Protein AF-A0A4P8R7U8-F1 (afdb_monomer_lite)

Foldseek 3Di:
DDDDDDDDDDDDDDDDDDDDDPPPDPPPPPDPLVQVPDPVSVVVLVVCQDPQFAFFKKKKWKAQAQDDPPPVVLVVLVVSLLVVLQVQCSVLSFWGWPAWDDPRRMIITMIGGQAQVSSCVSSCVSQVPRPGHTAKMFIDNGPPDPGTPDIDGD

Structure (mmCIF, N/CA/C/O backbone):
data_AF-A0A4P8R7U8-F1
#
_entry.id   AF-A0A4P8R7U8-F1
#
loop_
_atom_site.group_PDB
_atom_site.id
_atom_site.type_symbol
_atom_site.label_atom_id
_atom_site.label_alt_id
_atom_site.label_comp_id
_atom_site.label_asym_id
_atom_site.label_entity_id
_atom_site.label_seq_id
_atom_site.pdbx_PDB_ins_code
_atom_site.Cartn_x
_atom_site.Cartn_y
_atom_site.Cartn_z
_atom_site.occupancy
_atom_site.B_iso_or_equiv
_atom_site.auth_seq_id
_atom_site.auth_comp_id
_atom_site.auth_asym_id
_atom_site.auth_atom_id
_atom_site.pdbx_PDB_model_num
ATOM 1 N N . MET A 1 1 ? -53.542 -57.539 33.816 1.00 36.78 1 MET A N 1
ATOM 2 C CA . MET A 1 1 ? -52.881 -58.857 33.940 1.00 36.78 1 MET A CA 1
ATOM 3 C C . MET A 1 1 ? -51.690 -58.886 32.994 1.00 36.78 1 MET A C 1
ATOM 5 O O . MET A 1 1 ? -51.900 -58.594 31.829 1.00 36.78 1 MET A O 1
ATOM 9 N N . SER A 1 2 ? -50.505 -59.210 33.538 1.00 39.50 2 SER A N 1
ATOM 10 C CA . SER A 1 2 ? -49.248 -59.645 32.876 1.00 39.50 2 SER A CA 1
ATOM 11 C C . SER A 1 2 ? -48.602 -58.652 31.887 1.00 39.50 2 SER A C 1
ATOM 13 O O . SER A 1 2 ? -49.146 -58.433 30.819 1.00 39.50 2 SER A O 1
ATOM 15 N N . ALA A 1 3 ? -47.492 -57.941 32.130 1.00 35.62 3 ALA A N 1
ATOM 16 C CA . ALA A 1 3 ? -46.194 -58.218 32.774 1.00 35.62 3 ALA A CA 1
ATOM 17 C C . ALA A 1 3 ? -45.363 -59.345 32.124 1.00 35.62 3 ALA A C 1
ATOM 19 O O . ALA A 1 3 ? -45.692 -60.515 32.313 1.00 35.62 3 ALA A O 1
ATOM 20 N N . ARG A 1 4 ? -44.265 -58.966 31.436 1.00 41.91 4 ARG A N 1
ATOM 21 C CA . ARG A 1 4 ? -42.860 -59.468 31.529 1.00 41.91 4 ARG A CA 1
ATOM 22 C C . ARG A 1 4 ? -42.054 -58.954 30.310 1.00 41.91 4 ARG A C 1
ATOM 24 O O . ARG A 1 4 ? -42.483 -59.199 29.194 1.00 41.91 4 ARG A O 1
ATOM 31 N N . LEU A 1 5 ? -41.096 -58.026 30.419 1.00 40.16 5 LEU A N 1
ATOM 32 C CA . LEU A 1 5 ? -39.726 -58.021 30.990 1.00 40.16 5 LEU A CA 1
ATOM 33 C C . LEU A 1 5 ? -38.639 -58.743 30.159 1.00 40.16 5 LEU A C 1
ATOM 35 O O . LEU A 1 5 ? -38.817 -59.905 29.814 1.00 40.16 5 LEU A O 1
ATOM 39 N N . ALA A 1 6 ? -37.484 -58.053 30.074 1.00 40.00 6 ALA A N 1
ATOM 40 C CA . ALA A 1 6 ? -36.095 -58.512 29.852 1.00 40.00 6 ALA A CA 1
ATOM 41 C C . ALA A 1 6 ? -35.614 -58.706 28.390 1.00 40.00 6 ALA A C 1
ATOM 43 O O . ALA A 1 6 ? -36.340 -59.253 27.577 1.00 40.00 6 ALA A O 1
ATOM 44 N N . ALA A 1 7 ? -34.385 -58.350 27.986 1.00 39.41 7 ALA A N 1
ATOM 45 C CA . ALA A 1 7 ? -33.281 -57.620 28.623 1.00 39.41 7 ALA A CA 1
ATOM 46 C C . ALA A 1 7 ? -32.184 -57.269 27.580 1.00 39.41 7 ALA A C 1
ATOM 48 O O . ALA A 1 7 ? -31.934 -58.048 26.670 1.00 39.41 7 ALA A O 1
ATOM 49 N N . ALA A 1 8 ? -31.552 -56.106 27.793 1.00 37.94 8 ALA A N 1
ATOM 50 C CA . ALA A 1 8 ? -30.114 -55.782 27.758 1.00 37.94 8 ALA A CA 1
ATOM 51 C C . ALA A 1 8 ? -29.180 -56.277 26.623 1.00 37.94 8 ALA A C 1
ATOM 53 O O . ALA A 1 8 ? -28.989 -57.471 26.444 1.00 37.94 8 ALA A O 1
ATOM 54 N N . LEU A 1 9 ? -28.383 -55.355 26.060 1.00 38.09 9 LEU A N 1
ATOM 55 C CA . LEU A 1 9 ? -26.967 -55.227 26.445 1.00 38.09 9 LEU A CA 1
ATOM 56 C C . LEU A 1 9 ? -26.428 -53.835 26.074 1.00 38.09 9 LEU A C 1
ATOM 58 O O . LEU A 1 9 ? -26.583 -53.368 24.950 1.00 38.09 9 LEU A O 1
ATOM 62 N N . ALA A 1 10 ? -25.794 -53.184 27.045 1.00 41.94 10 ALA A N 1
ATOM 63 C CA . ALA A 1 10 ? -25.022 -51.968 26.859 1.00 41.94 10 ALA A CA 1
ATOM 64 C C . ALA A 1 10 ? -23.638 -52.307 26.292 1.00 41.94 10 ALA A C 1
ATOM 66 O O . ALA A 1 10 ? -23.006 -53.268 26.730 1.00 41.94 10 ALA A O 1
ATOM 67 N N . THR A 1 11 ? -23.112 -51.475 25.398 1.00 41.69 11 THR A N 1
ATOM 68 C CA . THR A 1 11 ? -21.662 -51.279 25.296 1.00 41.69 11 THR A CA 1
ATOM 69 C C . THR A 1 11 ? -21.398 -49.829 24.933 1.00 41.69 11 THR A C 1
ATOM 71 O O . THR A 1 11 ? -21.591 -49.390 23.805 1.00 41.69 11 THR A O 1
ATOM 74 N N . THR A 1 12 ? -20.990 -49.076 25.945 1.00 43.09 12 THR A N 1
ATOM 75 C CA . THR A 1 12 ? -20.348 -47.777 25.818 1.00 43.09 12 THR A CA 1
ATOM 76 C C . THR A 1 12 ? -19.023 -47.977 25.082 1.00 43.09 12 THR A C 1
ATOM 78 O O . THR A 1 12 ? -18.174 -48.728 25.557 1.00 43.09 12 THR A O 1
ATOM 81 N N . MET A 1 13 ? -18.810 -47.285 23.964 1.00 40.72 13 MET A N 1
ATOM 82 C CA . MET A 1 13 ? -17.459 -46.920 23.546 1.00 40.72 13 MET A CA 1
ATOM 83 C C . MET A 1 13 ? -17.369 -45.404 23.491 1.00 40.72 13 MET A C 1
ATOM 85 O O . MET A 1 13 ? -17.941 -44.739 22.633 1.00 40.72 13 MET A O 1
ATOM 89 N N . LEU A 1 14 ? -16.660 -44.890 24.489 1.00 43.62 14 LEU A N 1
ATOM 90 C CA . LEU A 1 14 ? -16.081 -43.565 24.517 1.00 43.62 14 LEU A CA 1
ATOM 91 C C . LEU A 1 14 ? -14.964 -43.550 23.462 1.00 43.62 14 LEU A C 1
ATOM 93 O O . LEU A 1 14 ? -14.007 -44.312 23.584 1.00 43.62 14 LEU A O 1
ATOM 97 N N . ALA A 1 15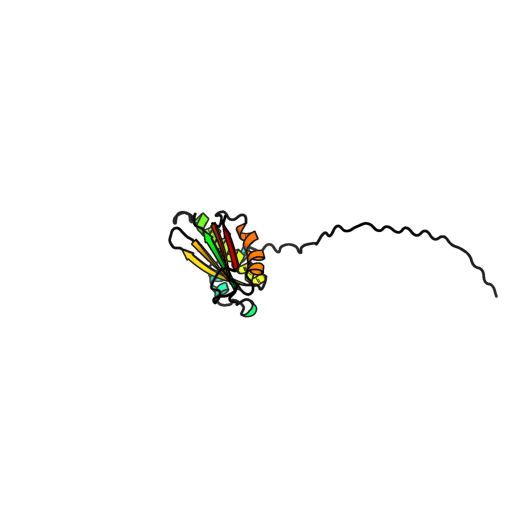 ? -15.071 -42.697 22.450 1.00 45.03 15 ALA A N 1
ATOM 98 C CA . ALA A 1 15 ? -13.933 -42.315 21.624 1.00 45.03 15 ALA A CA 1
ATOM 99 C C . ALA A 1 15 ? -13.817 -40.792 21.676 1.00 45.03 15 ALA A C 1
ATOM 101 O O . ALA A 1 15 ? -14.430 -40.069 20.898 1.00 45.03 15 ALA A O 1
ATOM 102 N N . ALA A 1 16 ? -13.057 -40.319 22.661 1.00 47.06 16 ALA A N 1
ATOM 103 C CA . ALA A 1 16 ? -12.419 -39.020 22.581 1.00 47.06 16 ALA A CA 1
ATOM 104 C C . ALA A 1 16 ? -11.251 -39.152 21.594 1.00 47.06 16 ALA A C 1
ATOM 106 O O . ALA A 1 16 ? -10.362 -39.978 21.801 1.00 47.06 16 ALA A O 1
ATOM 107 N N . ALA A 1 17 ? -11.266 -38.357 20.528 1.00 53.38 17 ALA A N 1
ATOM 108 C CA . ALA A 1 17 ? -10.116 -38.145 19.662 1.00 53.38 17 ALA A CA 1
ATOM 109 C C . ALA A 1 17 ? -10.029 -36.655 19.329 1.00 53.38 17 ALA A C 1
ATOM 111 O O . ALA A 1 17 ? -11.033 -35.973 19.143 1.00 53.38 17 ALA A O 1
ATOM 112 N N . ALA A 1 18 ? -8.798 -36.176 19.387 1.00 46.09 18 ALA A N 1
ATOM 113 C CA . ALA A 1 18 ? -8.396 -34.802 19.571 1.00 46.09 18 ALA A CA 1
ATOM 114 C C . ALA A 1 18 ? -8.569 -33.903 18.337 1.00 46.09 18 ALA A C 1
ATOM 116 O O . ALA A 1 18 ? -8.505 -34.347 17.195 1.00 46.09 18 ALA A O 1
ATOM 117 N N . LEU A 1 19 ? -8.722 -32.615 18.648 1.00 51.62 19 LEU A N 1
ATOM 118 C CA . LEU A 1 19 ? -8.351 -31.422 17.889 1.00 51.62 19 LEU A CA 1
ATOM 119 C C . LEU A 1 19 ? -7.453 -31.669 16.658 1.00 51.62 19 LEU A C 1
ATOM 121 O O . LEU A 1 19 ? -6.260 -31.944 16.766 1.00 51.62 19 LEU A O 1
ATOM 125 N N . SER A 1 20 ? -8.016 -31.430 15.481 1.00 45.53 20 SER A N 1
ATOM 126 C CA . SER A 1 20 ? -7.313 -30.788 14.372 1.00 45.53 20 SER A CA 1
ATOM 127 C C . SER A 1 20 ? -8.325 -29.868 13.716 1.00 45.53 20 SER A C 1
ATOM 129 O O . SER A 1 20 ? -9.213 -30.307 12.991 1.00 45.53 20 SER A O 1
ATOM 131 N N . GLY A 1 21 ? -8.260 -28.595 14.104 1.00 41.97 21 GLY A N 1
ATOM 132 C CA . GLY A 1 21 ? -9.072 -27.543 13.522 1.00 41.97 21 GLY A CA 1
ATOM 133 C C . GLY A 1 21 ? -8.656 -27.337 12.076 1.00 41.97 21 GLY A C 1
ATOM 134 O O . GLY A 1 21 ? -7.699 -26.626 11.802 1.00 41.97 21 GLY A O 1
ATOM 135 N N . CYS A 1 22 ? -9.391 -27.940 11.149 1.00 43.44 22 CYS A N 1
ATOM 136 C CA . CYS A 1 22 ? -9.539 -27.350 9.832 1.00 43.44 22 CYS A CA 1
ATOM 137 C C . CYS A 1 22 ? -10.512 -26.184 10.011 1.00 43.44 22 CYS A C 1
ATOM 139 O O . CYS A 1 22 ? -11.728 -26.375 9.971 1.00 43.44 22 CYS A O 1
ATOM 141 N N . VAL A 1 23 ? -9.985 -24.987 10.277 1.00 54.16 23 VAL A N 1
ATOM 142 C CA . VAL A 1 23 ? -10.730 -23.775 9.943 1.00 54.16 23 VAL A CA 1
ATOM 143 C C . VAL A 1 23 ? -10.894 -23.836 8.430 1.00 54.16 23 VAL A C 1
ATOM 145 O O . VAL A 1 23 ? -9.929 -23.696 7.683 1.00 54.16 23 VAL A O 1
ATOM 148 N N . LEU A 1 24 ? -12.102 -24.170 7.983 1.00 42.34 24 LEU A N 1
ATOM 149 C CA . LEU A 1 24 ? -12.519 -23.918 6.614 1.00 42.34 24 LEU A CA 1
ATOM 150 C C . LEU A 1 24 ? -12.539 -22.398 6.475 1.00 42.34 24 LEU A C 1
ATOM 152 O O . LEU A 1 24 ? -13.514 -21.758 6.863 1.00 42.34 24 LEU A O 1
ATOM 156 N N . LEU A 1 25 ? -11.432 -21.829 5.995 1.00 45.19 25 LEU A N 1
ATOM 157 C CA . LEU A 1 25 ? -11.451 -20.487 5.434 1.00 45.19 25 LEU A CA 1
ATOM 158 C C . LEU A 1 25 ? -12.566 -20.471 4.375 1.00 45.19 25 LEU A C 1
ATOM 160 O O . LEU A 1 25 ? -12.663 -21.432 3.596 1.00 45.19 25 LEU A O 1
ATOM 164 N N . PRO A 1 26 ? -13.445 -19.453 4.359 1.00 40.16 26 PRO A N 1
ATOM 165 C CA . PRO A 1 26 ? -14.347 -19.279 3.233 1.00 40.16 26 PRO A CA 1
ATOM 166 C C . PRO A 1 26 ? -13.508 -19.253 1.946 1.00 40.16 26 PRO A C 1
ATOM 168 O O . PRO A 1 26 ? -12.349 -18.830 1.988 1.00 40.16 26 PRO A O 1
ATOM 171 N N . PRO A 1 27 ? -14.040 -19.748 0.815 1.00 36.69 27 PRO A N 1
ATOM 172 C CA . PRO A 1 27 ? -13.334 -19.622 -0.449 1.00 36.69 27 PRO A CA 1
ATOM 173 C C . PRO A 1 27 ? -12.973 -18.148 -0.631 1.00 36.69 27 PRO A C 1
ATOM 175 O O . PRO A 1 27 ? -13.870 -17.305 -0.580 1.00 36.69 27 PRO A O 1
ATOM 178 N N . GLN A 1 28 ? -11.677 -17.854 -0.793 1.00 39.94 28 GLN A N 1
ATOM 179 C CA . GLN A 1 28 ? -11.232 -16.556 -1.286 1.00 39.94 28 GLN A CA 1
ATOM 180 C C . GLN A 1 28 ? -12.075 -16.276 -2.523 1.00 39.94 28 GLN A C 1
ATOM 182 O O . GLN A 1 28 ? -12.034 -17.042 -3.492 1.00 39.94 28 GLN A O 1
ATOM 187 N N . GLN A 1 29 ? -12.932 -15.261 -2.443 1.00 36.22 29 GLN A N 1
ATOM 188 C CA . GLN A 1 29 ? -13.618 -14.788 -3.625 1.00 36.22 29 GLN A CA 1
ATOM 189 C C . GLN A 1 29 ? -12.506 -14.245 -4.508 1.00 36.22 29 GLN A C 1
ATOM 191 O O . GLN A 1 29 ? -11.892 -13.236 -4.190 1.00 36.22 29 GLN A O 1
ATOM 196 N N . THR A 1 30 ? -12.161 -14.983 -5.558 1.00 38.44 30 THR A N 1
ATOM 197 C CA . THR A 1 30 ? -11.314 -14.448 -6.614 1.00 38.44 30 THR A CA 1
ATOM 198 C C . THR A 1 30 ? -12.059 -13.238 -7.149 1.00 38.44 30 THR A C 1
ATOM 200 O O . THR A 1 30 ? -13.136 -13.414 -7.732 1.00 38.44 30 THR A O 1
ATOM 203 N N . ILE A 1 31 ? -11.537 -12.042 -6.876 1.00 44.97 31 ILE A N 1
ATOM 204 C CA . ILE A 1 31 ? -12.074 -10.792 -7.402 1.00 44.97 31 ILE A CA 1
ATOM 205 C C . ILE A 1 31 ? -12.144 -10.976 -8.920 1.00 44.97 31 ILE A C 1
ATOM 207 O O . ILE A 1 31 ? -11.130 -11.319 -9.539 1.00 44.97 31 ILE A O 1
ATOM 211 N N . PRO A 1 32 ? -13.330 -10.879 -9.541 1.00 37.34 32 PRO A N 1
ATOM 212 C CA . PRO A 1 32 ? -13.426 -10.968 -10.982 1.00 37.34 32 PRO A CA 1
ATOM 213 C C . PRO A 1 32 ? -12.694 -9.764 -11.579 1.00 37.34 32 PRO A C 1
ATOM 215 O O . PRO A 1 32 ? -13.242 -8.671 -11.655 1.00 37.34 32 PRO A O 1
ATOM 218 N N . THR A 1 33 ? -11.479 -9.985 -12.078 1.00 45.88 33 THR A N 1
ATOM 219 C CA . THR A 1 33 ? -10.663 -9.014 -12.834 1.00 45.88 33 THR A CA 1
ATOM 220 C C . THR A 1 33 ? -11.402 -8.430 -14.047 1.00 45.88 33 THR A C 1
ATOM 222 O O . THR A 1 33 ? -10.981 -7.445 -14.638 1.00 45.88 33 THR A O 1
ATOM 225 N N . ALA A 1 34 ? -12.533 -9.032 -14.425 1.00 42.62 34 ALA A N 1
ATOM 226 C CA . ALA A 1 34 ? -13.394 -8.589 -15.510 1.00 42.62 34 ALA A CA 1
ATOM 227 C C . ALA A 1 34 ? -14.093 -7.236 -15.264 1.00 42.62 34 ALA A C 1
ATOM 229 O O . ALA A 1 34 ? -14.566 -6.664 -16.238 1.00 42.62 34 ALA A O 1
ATOM 230 N N . HIS A 1 35 ? -14.168 -6.734 -14.023 1.00 41.91 35 HIS A N 1
ATOM 231 C CA . HIS A 1 35 ? -14.795 -5.434 -13.710 1.00 41.91 35 HIS A CA 1
ATOM 232 C C . HIS A 1 35 ? -13.810 -4.249 -13.716 1.00 41.91 35 HIS A C 1
ATOM 234 O O . HIS A 1 35 ? -14.184 -3.136 -13.390 1.00 41.91 35 HIS A O 1
ATOM 240 N N . LEU A 1 36 ? -12.538 -4.487 -14.058 1.00 49.38 36 LEU A N 1
ATOM 241 C CA . LEU A 1 36 ? -11.484 -3.460 -14.081 1.00 49.38 36 LEU A CA 1
ATOM 242 C C . LEU A 1 36 ? -11.007 -3.129 -15.506 1.00 49.38 36 LEU A C 1
ATOM 244 O O . LEU A 1 36 ? -10.014 -2.432 -15.688 1.00 49.38 36 LEU A O 1
ATOM 248 N N . ALA A 1 37 ? -11.678 -3.669 -16.529 1.00 42.19 37 ALA A N 1
ATOM 249 C CA . ALA A 1 37 ? -11.188 -3.654 -17.907 1.00 42.19 37 ALA A CA 1
ATOM 250 C C . ALA A 1 37 ? -11.523 -2.372 -18.696 1.00 42.19 37 ALA A C 1
ATOM 252 O O . ALA A 1 37 ? -10.905 -2.143 -19.735 1.00 42.19 37 ALA A O 1
ATOM 253 N N . ASP A 1 38 ? -12.468 -1.546 -18.232 1.00 45.91 38 ASP A N 1
ATOM 254 C CA . ASP A 1 38 ? -12.828 -0.279 -18.877 1.00 45.91 38 ASP A CA 1
ATOM 255 C C . ASP A 1 38 ? -12.410 0.908 -17.995 1.00 45.91 38 ASP A C 1
ATOM 257 O O . ASP A 1 38 ? -12.883 1.079 -16.875 1.00 45.91 38 ASP A O 1
ATOM 261 N N . GLY A 1 39 ? -11.530 1.767 -18.519 1.00 45.94 39 GLY A N 1
ATOM 262 C CA . GLY A 1 39 ? -10.990 2.930 -17.798 1.00 45.94 39 GLY A CA 1
ATOM 263 C C . GLY A 1 39 ? -12.026 3.982 -17.373 1.00 45.94 39 GLY A C 1
ATOM 264 O O . GLY A 1 39 ? -11.728 4.792 -16.500 1.00 45.94 39 GLY A O 1
ATOM 265 N N . ASP A 1 40 ? -13.235 3.957 -17.943 1.00 47.25 40 ASP A N 1
ATOM 266 C CA . ASP A 1 40 ? -14.357 4.804 -17.511 1.00 47.25 40 ASP A CA 1
ATOM 267 C C . ASP A 1 40 ? -14.991 4.293 -16.197 1.00 47.25 40 ASP A C 1
ATOM 269 O O . ASP A 1 40 ? -15.469 5.093 -15.398 1.00 47.25 40 ASP A O 1
ATOM 273 N N . GLU A 1 41 ? -14.938 2.983 -15.933 1.00 49.81 41 GLU A N 1
ATOM 274 C CA . GLU A 1 41 ? -15.449 2.352 -14.702 1.00 49.81 41 GLU A CA 1
ATOM 275 C C . GLU A 1 41 ? -14.512 2.636 -13.510 1.00 49.81 41 GLU A C 1
ATOM 277 O O . GLU A 1 41 ? -14.942 2.760 -12.365 1.00 49.81 41 GLU A O 1
ATOM 282 N N . LEU A 1 42 ? -13.222 2.850 -13.800 1.00 49.78 42 LEU A N 1
ATOM 283 C CA . LEU A 1 42 ? -12.218 3.223 -12.808 1.00 49.78 42 LEU A CA 1
ATOM 284 C C . LEU A 1 42 ? -12.458 4.618 -12.231 1.00 49.78 42 LEU A C 1
ATOM 286 O O . LEU A 1 42 ? -12.208 4.799 -11.051 1.00 49.78 42 LEU A O 1
ATOM 290 N N . ALA A 1 43 ? -12.934 5.592 -13.016 1.00 50.56 43 ALA A N 1
ATOM 291 C CA . ALA A 1 43 ? -13.176 6.957 -12.534 1.00 50.56 43 ALA A CA 1
ATOM 292 C C . ALA A 1 43 ? -14.388 7.050 -11.589 1.00 50.56 43 ALA A C 1
ATOM 294 O O . ALA A 1 43 ? -14.351 7.819 -10.632 1.00 50.56 43 ALA A O 1
ATOM 295 N N . GLU A 1 44 ? -15.431 6.244 -11.818 1.00 53.62 44 GLU A N 1
ATOM 296 C CA . GLU A 1 44 ? -16.616 6.191 -10.947 1.00 53.62 44 GLU A CA 1
ATOM 297 C C . GLU A 1 44 ? -16.299 5.595 -9.566 1.00 53.62 44 GLU A C 1
ATOM 299 O O . GLU A 1 44 ? -16.916 5.973 -8.574 1.00 53.62 44 GLU A O 1
ATOM 304 N N . TYR A 1 45 ? -15.291 4.722 -9.475 1.00 59.34 45 TYR A N 1
ATOM 305 C CA . TYR A 1 45 ? -14.893 4.081 -8.220 1.00 59.34 45 TYR A CA 1
ATOM 306 C C . TYR A 1 45 ? -14.389 5.073 -7.155 1.00 59.34 45 TYR A C 1
ATOM 308 O O . TYR A 1 45 ? -14.559 4.855 -5.956 1.00 59.34 45 TYR A O 1
ATOM 316 N N . TRP A 1 46 ? -13.787 6.180 -7.588 1.00 62.72 46 TRP A N 1
ATOM 317 C CA . TRP A 1 46 ? -13.201 7.185 -6.698 1.00 62.72 46 TRP A CA 1
ATOM 318 C C . TRP A 1 46 ? -14.201 8.228 -6.205 1.00 62.72 46 TRP A C 1
ATOM 320 O O . TRP A 1 46 ? -14.012 8.788 -5.126 1.00 62.72 46 TRP A O 1
ATOM 330 N N . ASP A 1 47 ? -15.262 8.487 -6.972 1.00 65.50 47 ASP A N 1
ATOM 331 C CA . ASP A 1 47 ? -16.260 9.507 -6.631 1.00 65.50 47 ASP A CA 1
ATOM 332 C C . ASP A 1 47 ? -17.249 9.026 -5.546 1.00 65.50 47 ASP A C 1
ATOM 334 O O . ASP A 1 47 ? -17.864 9.859 -4.879 1.00 65.50 47 ASP A O 1
ATOM 338 N N . ASP A 1 48 ? -17.346 7.710 -5.310 1.00 74.38 48 ASP A N 1
ATOM 339 C CA . ASP A 1 48 ? -18.319 7.081 -4.403 1.00 74.38 48 ASP A CA 1
ATOM 340 C C . ASP A 1 48 ? -17.669 6.185 -3.318 1.00 74.38 48 ASP A C 1
ATOM 342 O O . ASP A 1 48 ? -18.229 5.155 -2.929 1.00 74.38 48 ASP A O 1
ATOM 346 N N . VAL A 1 49 ? -16.497 6.560 -2.781 1.00 80.12 49 VAL A N 1
ATOM 347 C CA . VAL A 1 49 ? -15.908 5.843 -1.628 1.00 80.12 49 VAL A CA 1
ATOM 348 C C . VAL A 1 49 ? -16.873 5.904 -0.430 1.00 80.12 49 VAL A C 1
ATOM 350 O O . VAL A 1 49 ? -17.167 7.005 0.056 1.00 80.12 49 VAL A O 1
ATOM 353 N N . PRO A 1 50 ? -17.345 4.757 0.102 1.00 81.88 50 PRO A N 1
ATOM 354 C CA . PRO A 1 50 ? -18.323 4.750 1.183 1.00 81.88 50 PRO A CA 1
ATOM 355 C C . PRO A 1 50 ? -17.795 5.465 2.433 1.00 81.88 50 PRO A C 1
ATOM 357 O O . PRO A 1 50 ? -16.670 5.226 2.869 1.00 81.88 50 PRO A O 1
ATOM 360 N N . GLU A 1 51 ? -18.607 6.327 3.050 1.00 85.31 51 GLU A N 1
ATOM 361 C CA . GLU A 1 51 ? -18.206 7.041 4.274 1.00 85.31 51 GLU A CA 1
ATOM 362 C C . GLU A 1 51 ? -17.830 6.075 5.410 1.00 85.31 51 GLU A C 1
ATOM 364 O O . GLU A 1 51 ? -17.056 6.436 6.293 1.00 85.31 51 GLU A O 1
ATOM 369 N N . GLU A 1 52 ? -18.342 4.837 5.399 1.00 86.69 52 GLU A N 1
ATOM 370 C CA . GLU A 1 52 ? -18.068 3.857 6.452 1.00 86.69 52 GLU A CA 1
ATOM 371 C C . GLU A 1 52 ? -16.631 3.332 6.449 1.00 86.69 52 GLU A C 1
ATOM 373 O O . GLU A 1 52 ? -16.197 2.811 7.475 1.00 86.69 52 GLU A O 1
ATOM 378 N N . VAL A 1 53 ? -15.910 3.456 5.331 1.00 86.44 53 VAL A N 1
ATOM 379 C CA . VAL A 1 53 ? -14.511 3.013 5.214 1.00 86.44 53 VAL A CA 1
ATOM 380 C C . VAL A 1 53 ? -13.517 4.169 5.288 1.00 86.44 53 VAL A C 1
ATOM 382 O O . VAL A 1 53 ? -12.311 3.931 5.307 1.00 86.44 53 VAL A O 1
ATOM 385 N N . GLN A 1 54 ? -13.999 5.414 5.347 1.00 88.94 54 GLN A N 1
ATOM 386 C CA . GLN A 1 54 ? -13.142 6.588 5.461 1.00 88.94 54 GLN A CA 1
ATOM 387 C C . GLN A 1 54 ? -12.603 6.711 6.891 1.00 88.94 54 GLN A C 1
ATOM 389 O O . GLN A 1 54 ? -13.358 6.852 7.855 1.00 88.94 54 GLN A O 1
ATOM 394 N N . GLY A 1 55 ? -11.280 6.668 7.026 1.00 92.50 55 GLY A N 1
ATOM 395 C CA . GLY A 1 55 ? -10.582 6.839 8.293 1.00 92.50 55 GLY A CA 1
ATOM 396 C C . GLY A 1 55 ? -9.162 7.359 8.092 1.00 92.50 55 GLY A C 1
ATOM 397 O O . GLY A 1 55 ? -8.668 7.439 6.968 1.00 92.50 55 GLY A O 1
ATOM 398 N N . ASP A 1 56 ? -8.525 7.731 9.200 1.00 95.19 56 ASP A N 1
ATOM 399 C CA . ASP A 1 56 ? -7.231 8.419 9.178 1.00 95.19 56 ASP A CA 1
ATOM 400 C C . ASP A 1 56 ? -6.032 7.454 9.186 1.00 95.19 56 ASP A C 1
ATOM 402 O O . ASP A 1 56 ? -4.887 7.894 9.035 1.00 95.19 56 ASP A O 1
ATOM 406 N N . ALA A 1 57 ? -6.260 6.151 9.395 1.00 97.25 57 ALA A N 1
ATOM 407 C CA . ALA A 1 57 ? -5.190 5.165 9.321 1.00 97.25 57 ALA A CA 1
ATOM 408 C C . ALA A 1 57 ? -4.706 5.058 7.874 1.00 97.25 57 ALA A C 1
ATOM 410 O O . ALA A 1 57 ? -5.493 5.199 6.938 1.00 97.25 57 ALA A O 1
ATOM 411 N N . SER A 1 58 ? -3.413 4.808 7.671 1.00 97.69 58 SER A N 1
ATOM 412 C CA . SER A 1 58 ? -2.840 4.789 6.324 1.00 97.69 58 SER A CA 1
ATOM 413 C C . SER A 1 58 ? -1.763 3.741 6.129 1.00 97.69 58 SER A C 1
ATOM 415 O O . SER A 1 58 ? -1.046 3.383 7.066 1.00 97.69 58 SER A O 1
ATOM 417 N N . ILE A 1 59 ? -1.641 3.289 4.883 1.00 98.19 59 ILE A N 1
ATOM 418 C CA . ILE A 1 59 ? -0.527 2.485 4.390 1.00 98.19 59 ILE A CA 1
ATOM 419 C C . ILE A 1 59 ? 0.097 3.242 3.224 1.00 98.19 59 ILE A C 1
ATOM 421 O O . ILE A 1 59 ? -0.583 3.565 2.251 1.00 98.19 59 ILE A O 1
ATOM 425 N N . VAL A 1 60 ? 1.399 3.497 3.318 1.00 97.44 60 VAL A N 1
ATOM 426 C CA . VAL A 1 60 ? 2.210 4.012 2.214 1.00 97.44 60 VAL A CA 1
ATOM 427 C C . VAL A 1 60 ? 3.162 2.916 1.784 1.00 97.44 60 VAL A C 1
ATOM 429 O O . VAL A 1 60 ? 4.017 2.490 2.563 1.00 97.44 60 VAL A O 1
ATOM 432 N N . MET A 1 61 ? 3.001 2.448 0.555 1.00 97.31 61 MET A N 1
ATOM 433 C CA . MET A 1 61 ? 3.857 1.426 -0.029 1.00 97.31 61 MET A CA 1
ATOM 434 C C . MET A 1 61 ? 4.753 2.053 -1.091 1.00 97.31 61 MET A C 1
ATOM 436 O O . MET A 1 61 ? 4.268 2.642 -2.052 1.00 97.31 61 MET A O 1
ATOM 440 N N . THR A 1 62 ? 6.058 1.889 -0.912 1.00 96.38 62 THR A N 1
ATOM 441 C CA . THR A 1 62 ? 7.101 2.561 -1.686 1.00 96.38 62 THR A CA 1
ATOM 442 C C . THR A 1 62 ? 7.871 1.555 -2.528 1.00 96.38 62 THR A C 1
ATOM 444 O O . THR A 1 62 ? 8.310 0.515 -2.031 1.00 96.38 62 THR A O 1
ATOM 447 N N . PHE A 1 63 ? 8.111 1.906 -3.785 1.00 94.56 63 PHE A N 1
ATOM 448 C CA . PHE A 1 63 ? 8.923 1.174 -4.751 1.00 94.56 63 PHE A CA 1
ATOM 449 C C . PHE A 1 63 ? 10.085 2.069 -5.189 1.00 94.56 63 PHE A C 1
ATOM 451 O O . PHE A 1 63 ? 9.857 3.162 -5.702 1.00 94.56 63 PHE A O 1
ATOM 458 N N . THR A 1 64 ? 11.332 1.627 -5.008 1.00 91.62 64 THR A N 1
ATOM 459 C CA . THR A 1 64 ? 12.530 2.392 -5.418 1.00 91.62 64 THR A CA 1
ATOM 460 C C . THR A 1 64 ? 13.209 1.854 -6.677 1.00 91.62 64 THR A C 1
ATOM 462 O O . THR A 1 64 ? 14.055 2.527 -7.257 1.00 91.62 64 THR A O 1
ATOM 465 N N . ASP A 1 65 ? 12.857 0.639 -7.103 1.00 84.38 65 ASP A N 1
ATOM 466 C CA . ASP A 1 65 ? 13.368 -0.007 -8.320 1.00 84.38 65 ASP A CA 1
ATOM 467 C C . ASP A 1 65 ? 12.284 -0.021 -9.407 1.00 84.38 65 ASP A C 1
ATOM 469 O O . ASP A 1 65 ? 11.937 -1.059 -9.974 1.00 84.38 65 ASP A O 1
ATOM 473 N N . VAL A 1 66 ? 11.697 1.151 -9.651 1.00 82.50 66 VAL A N 1
ATOM 474 C CA . VAL A 1 66 ? 10.590 1.313 -10.600 1.00 82.50 66 VAL A CA 1
ATOM 475 C C . VAL A 1 66 ? 11.050 1.085 -12.046 1.00 82.50 66 VAL A C 1
ATOM 477 O O . VAL A 1 66 ? 12.222 1.319 -12.369 1.00 82.50 66 VAL A O 1
ATOM 480 N N . PRO A 1 67 ? 10.155 0.636 -12.946 1.00 81.56 67 PRO A N 1
ATOM 481 C CA . PRO A 1 67 ? 10.500 0.391 -14.337 1.00 81.56 67 PRO A CA 1
ATOM 482 C C . PRO A 1 67 ? 10.962 1.662 -15.031 1.00 81.56 67 PRO A C 1
ATOM 484 O O . PRO A 1 67 ? 10.624 2.784 -14.643 1.00 81.56 67 PRO A O 1
ATOM 487 N N . ALA A 1 68 ? 11.670 1.480 -16.143 1.00 82.38 68 ALA A N 1
ATOM 488 C CA . ALA A 1 68 ? 11.874 2.582 -17.065 1.00 82.38 68 ALA A CA 1
ATOM 489 C C . ALA A 1 68 ? 10.512 3.136 -17.526 1.00 82.38 68 ALA A C 1
ATOM 491 O O . ALA A 1 68 ? 9.533 2.403 -17.657 1.00 82.38 68 ALA A O 1
ATOM 492 N N . ALA A 1 69 ? 10.441 4.443 -17.775 1.00 80.00 69 ALA A N 1
ATOM 493 C CA . ALA A 1 69 ? 9.189 5.102 -18.156 1.00 80.00 69 ALA A CA 1
ATOM 494 C C . ALA A 1 69 ? 8.580 4.566 -19.471 1.00 80.00 69 ALA A C 1
ATOM 496 O O . ALA A 1 69 ? 7.408 4.800 -19.739 1.00 80.00 69 ALA A O 1
ATOM 497 N N . ASP A 1 70 ? 9.370 3.883 -20.302 1.00 82.31 70 ASP A N 1
ATOM 498 C CA . ASP A 1 70 ? 8.941 3.243 -21.547 1.00 82.31 70 ASP A CA 1
ATOM 499 C C . ASP A 1 70 ? 8.547 1.762 -21.389 1.00 82.31 70 ASP A C 1
ATOM 501 O O . ASP A 1 70 ? 8.120 1.143 -22.365 1.00 82.31 70 ASP A O 1
ATOM 505 N N . ASP A 1 71 ? 8.639 1.194 -20.183 1.00 88.06 71 ASP A N 1
ATOM 506 C CA . ASP A 1 71 ? 8.170 -0.160 -19.875 1.00 88.06 71 ASP A CA 1
ATOM 507 C C . ASP A 1 71 ? 6.672 -0.159 -19.526 1.00 88.06 71 ASP A C 1
ATOM 509 O O . ASP A 1 71 ? 6.259 -0.299 -18.375 1.00 88.06 71 ASP A O 1
ATOM 513 N N . GLU A 1 72 ? 5.846 0.053 -20.552 1.00 87.12 72 GLU A N 1
ATOM 514 C CA . GLU A 1 72 ? 4.383 0.166 -20.446 1.00 87.12 72 GLU A CA 1
ATOM 515 C C . GLU A 1 72 ? 3.741 -1.039 -19.742 1.00 87.12 72 GLU A C 1
ATOM 517 O O . GLU A 1 72 ? 2.850 -0.864 -18.917 1.00 87.12 72 GLU A O 1
ATOM 522 N N . ALA A 1 73 ? 4.238 -2.253 -19.999 1.00 88.25 73 ALA A N 1
ATOM 523 C CA . ALA A 1 73 ? 3.688 -3.475 -19.417 1.00 88.25 73 ALA A CA 1
ATOM 524 C C . ALA A 1 73 ? 3.919 -3.559 -17.900 1.00 88.25 73 ALA A C 1
ATOM 526 O O . ALA A 1 73 ? 3.065 -4.057 -17.167 1.00 88.25 73 ALA A O 1
ATOM 527 N N . ALA A 1 74 ? 5.072 -3.087 -17.419 1.00 86.94 74 ALA A N 1
ATOM 528 C CA . ALA A 1 74 ? 5.357 -3.067 -15.992 1.00 86.94 74 ALA A CA 1
ATOM 529 C C . ALA A 1 74 ? 4.497 -2.023 -15.259 1.00 86.94 74 ALA A C 1
ATOM 531 O O . ALA A 1 74 ? 3.978 -2.313 -14.182 1.00 86.94 74 ALA A O 1
ATOM 532 N N . TRP A 1 75 ? 4.286 -0.849 -15.865 1.00 87.19 75 TRP A N 1
ATOM 533 C CA . TRP A 1 75 ? 3.383 0.171 -15.324 1.00 87.19 75 TRP A CA 1
ATOM 534 C C . TRP A 1 75 ? 1.920 -0.284 -15.323 1.00 87.19 75 TRP A C 1
ATOM 536 O O . TRP A 1 75 ? 1.248 -0.141 -14.306 1.00 87.19 75 TRP A O 1
ATOM 546 N N . GLU A 1 76 ? 1.446 -0.910 -16.405 1.00 89.44 76 GLU A N 1
ATOM 547 C CA . GLU A 1 76 ? 0.097 -1.488 -16.482 1.00 89.44 76 GLU A CA 1
ATOM 548 C C . GLU A 1 76 ? -0.129 -2.547 -15.392 1.00 89.44 76 GLU A C 1
ATOM 550 O O . GLU A 1 76 ? -1.184 -2.581 -14.753 1.00 89.44 76 GLU A O 1
ATOM 555 N N . ALA A 1 77 ? 0.880 -3.382 -15.120 1.00 88.88 77 ALA A N 1
ATOM 556 C CA . ALA A 1 77 ? 0.805 -4.371 -14.053 1.00 88.88 77 ALA A CA 1
ATOM 557 C C . ALA A 1 77 ? 0.728 -3.733 -12.654 1.00 88.88 77 ALA A C 1
ATOM 559 O O . ALA A 1 77 ? -0.035 -4.218 -11.820 1.00 88.88 77 ALA A O 1
ATOM 560 N N . LEU A 1 78 ? 1.466 -2.645 -12.389 1.00 89.19 78 LEU A N 1
ATOM 561 C CA . LEU A 1 78 ? 1.365 -1.921 -11.112 1.00 89.19 78 LEU A CA 1
ATOM 562 C C . LEU A 1 78 ? -0.006 -1.293 -10.930 1.00 89.19 78 LEU A C 1
ATOM 564 O O . LEU A 1 78 ? -0.642 -1.518 -9.904 1.00 89.19 78 LEU A O 1
ATOM 568 N N . THR A 1 79 ? -0.483 -0.583 -11.952 1.00 90.06 79 THR A N 1
ATOM 569 C CA . THR A 1 79 ? -1.814 0.022 -11.932 1.00 90.06 79 THR A CA 1
ATOM 570 C C . THR A 1 79 ? -2.888 -1.037 -11.702 1.00 90.06 79 THR A C 1
ATOM 572 O O . THR A 1 79 ? -3.789 -0.826 -10.900 1.00 90.06 79 THR A O 1
ATOM 575 N N . THR A 1 80 ? -2.775 -2.210 -12.331 1.00 91.06 80 THR A N 1
ATOM 576 C CA . THR A 1 80 ? -3.720 -3.313 -12.098 1.00 91.06 80 THR A CA 1
ATOM 577 C C . THR A 1 80 ? -3.733 -3.742 -10.629 1.00 91.06 80 THR A C 1
ATOM 579 O O . THR A 1 80 ? -4.806 -3.856 -10.043 1.00 91.06 80 THR A O 1
ATOM 582 N N . LEU A 1 81 ? -2.561 -3.922 -10.011 1.00 93.50 81 LEU A N 1
ATOM 583 C CA . LEU A 1 81 ? -2.461 -4.308 -8.599 1.00 93.50 81 LEU A CA 1
ATOM 584 C C . LEU A 1 81 ? -3.004 -3.233 -7.652 1.00 93.50 81 LEU A C 1
ATOM 586 O O . LEU A 1 81 ? -3.656 -3.567 -6.665 1.00 93.50 81 LEU A O 1
ATOM 590 N N . GLU A 1 82 ? -2.770 -1.954 -7.953 1.00 93.62 82 GLU A N 1
ATOM 591 C CA . GLU A 1 82 ? -3.330 -0.835 -7.184 1.00 93.62 82 GLU A CA 1
ATOM 592 C C . GLU A 1 82 ? -4.852 -0.884 -7.183 1.00 93.62 82 GLU A C 1
ATOM 594 O O . GLU A 1 82 ? -5.475 -0.811 -6.123 1.00 93.62 82 GLU A O 1
ATOM 599 N N . MET A 1 83 ? -5.448 -1.073 -8.362 1.00 91.62 83 MET A N 1
ATOM 600 C CA . MET A 1 83 ? -6.899 -1.152 -8.495 1.00 91.62 83 MET A CA 1
ATOM 601 C C . MET A 1 83 ? -7.461 -2.400 -7.813 1.00 91.62 83 MET A C 1
ATOM 603 O O . MET A 1 83 ? -8.457 -2.305 -7.101 1.00 91.62 83 MET A O 1
ATOM 607 N N . GLU A 1 84 ? -6.813 -3.558 -7.962 1.00 93.31 84 GLU A N 1
ATOM 608 C CA . GLU A 1 84 ? -7.208 -4.784 -7.258 1.00 93.31 84 GLU A CA 1
ATOM 609 C C . GLU A 1 84 ? -7.181 -4.602 -5.733 1.00 93.31 84 GLU A C 1
ATOM 611 O O . GLU A 1 84 ? -8.120 -5.016 -5.051 1.00 93.31 84 GLU A O 1
ATOM 616 N N . ALA A 1 85 ? -6.152 -3.940 -5.195 1.00 95.38 85 ALA A N 1
ATOM 617 C CA . ALA A 1 85 ? -6.054 -3.631 -3.772 1.00 95.38 85 ALA A CA 1
ATOM 618 C C . ALA A 1 85 ? -7.124 -2.630 -3.317 1.00 95.38 85 ALA A C 1
ATOM 620 O O . ALA A 1 85 ? -7.768 -2.849 -2.292 1.00 95.38 85 ALA A O 1
ATOM 621 N N . GLY A 1 86 ? -7.367 -1.569 -4.092 1.00 93.88 86 GLY A N 1
ATOM 622 C CA . GLY A 1 86 ? -8.421 -0.594 -3.813 1.00 93.88 86 GLY A CA 1
ATOM 623 C C . GLY A 1 86 ? -9.815 -1.224 -3.764 1.00 93.88 86 GLY A C 1
ATOM 624 O O . GLY A 1 86 ? -10.576 -0.944 -2.836 1.00 93.88 86 GLY A O 1
ATOM 625 N N . VAL A 1 87 ? -10.126 -2.114 -4.714 1.00 92.38 87 VAL A N 1
ATOM 626 C CA . VAL A 1 87 ? -11.365 -2.917 -4.725 1.00 92.38 87 VAL A CA 1
ATOM 627 C C . VAL A 1 87 ? -11.455 -3.816 -3.503 1.00 92.38 87 VAL A C 1
ATOM 629 O O . VAL A 1 87 ? -12.454 -3.788 -2.785 1.00 92.38 87 VAL A O 1
ATOM 632 N N . ALA A 1 88 ? -10.392 -4.567 -3.215 1.00 94.94 88 ALA A N 1
ATOM 633 C CA . ALA A 1 88 ? -10.372 -5.491 -2.089 1.00 94.94 88 ALA A CA 1
ATOM 634 C C . ALA A 1 88 ? -10.603 -4.790 -0.739 1.00 94.94 88 ALA A C 1
ATOM 636 O O . ALA A 1 88 ? -11.286 -5.336 0.128 1.00 94.94 88 ALA A O 1
ATOM 637 N N . LEU A 1 89 ? -10.053 -3.587 -0.556 1.00 95.75 89 LEU A N 1
ATOM 638 C CA . LEU A 1 89 ? -10.187 -2.814 0.679 1.00 95.75 89 LEU A CA 1
ATOM 639 C C . LEU A 1 89 ? -11.620 -2.322 0.925 1.00 95.75 89 LEU A C 1
ATOM 641 O O . LEU A 1 89 ? -12.112 -2.431 2.054 1.00 95.75 89 LEU A O 1
ATOM 645 N N . VAL A 1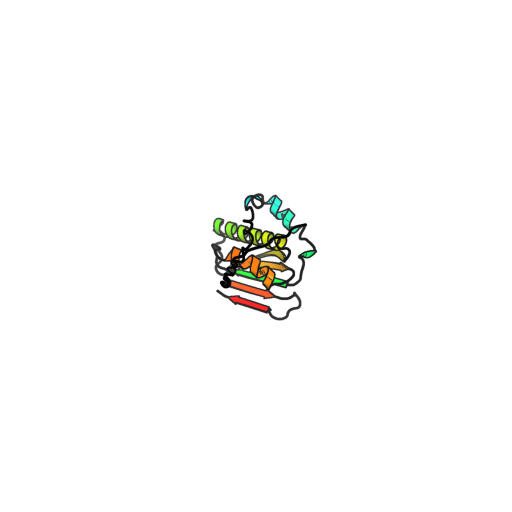 90 ? -12.298 -1.826 -0.115 1.00 93.38 90 VAL A N 1
ATOM 646 C CA . VAL A 1 90 ? -13.692 -1.365 -0.003 1.00 93.38 90 VAL A CA 1
ATOM 647 C C . VAL A 1 90 ? -14.632 -2.549 0.174 1.00 93.38 90 VAL A C 1
ATOM 649 O O . VAL A 1 90 ? -15.487 -2.510 1.056 1.00 93.38 90 VAL A O 1
ATOM 652 N N . ASP A 1 91 ? -14.439 -3.633 -0.584 1.00 92.38 91 ASP A N 1
ATOM 653 C CA . ASP A 1 91 ? -15.229 -4.864 -0.445 1.00 92.38 91 ASP A CA 1
ATOM 654 C C . ASP A 1 91 ? -15.094 -5.475 0.960 1.00 92.38 91 ASP A C 1
ATOM 656 O O . ASP A 1 91 ? -16.057 -6.012 1.517 1.00 92.38 91 ASP A O 1
ATOM 660 N N . ALA A 1 92 ? -13.902 -5.381 1.558 1.00 95.12 92 ALA A N 1
ATOM 661 C CA . ALA A 1 92 ? -13.651 -5.791 2.936 1.00 95.12 92 ALA A CA 1
ATOM 662 C C . ALA A 1 92 ? -14.189 -4.793 3.978 1.00 95.12 92 ALA A C 1
ATOM 664 O O . ALA A 1 92 ? -14.309 -5.147 5.152 1.00 95.12 92 ALA A O 1
ATOM 665 N N . GLY A 1 93 ? -14.537 -3.571 3.570 1.00 95.31 93 GLY A N 1
ATOM 666 C CA . GLY A 1 93 ? -15.055 -2.530 4.450 1.00 95.31 93 GLY A CA 1
ATOM 667 C C . GLY A 1 93 ? -14.003 -1.937 5.390 1.00 95.31 93 GLY A C 1
ATOM 668 O O . GLY A 1 93 ? -14.352 -1.532 6.498 1.00 95.31 93 GLY A O 1
ATOM 669 N N . VAL A 1 94 ? -12.724 -1.941 5.000 1.00 97.06 94 VAL A N 1
ATOM 670 C CA . VAL A 1 94 ? -11.608 -1.547 5.886 1.00 97.06 94 VAL A CA 1
ATOM 671 C C . VAL A 1 94 ? -10.841 -0.317 5.411 1.00 97.06 94 VAL A C 1
ATOM 673 O O . VAL A 1 94 ? -10.169 0.316 6.226 1.00 97.06 94 VAL A O 1
ATOM 676 N N . GLY A 1 95 ? -10.951 0.041 4.132 1.00 96.44 95 GLY A N 1
ATOM 677 C CA . GLY A 1 95 ? -10.269 1.201 3.572 1.00 96.44 95 GLY A CA 1
ATOM 678 C C . GLY A 1 95 ? -10.514 1.372 2.080 1.00 96.44 95 GLY A C 1
ATOM 679 O O . GLY A 1 95 ? -11.428 0.776 1.515 1.00 96.44 95 GLY A O 1
ATOM 680 N N . TYR A 1 96 ? -9.674 2.181 1.450 1.00 94.62 96 TYR A N 1
ATOM 681 C CA . TYR A 1 96 ? -9.717 2.507 0.033 1.00 94.62 96 TYR A CA 1
ATOM 682 C C . TYR A 1 96 ? -8.321 2.925 -0.459 1.00 94.62 96 TYR A C 1
ATOM 684 O O . TYR A 1 96 ? -7.438 3.284 0.325 1.00 94.62 96 TYR A O 1
ATOM 692 N N . LEU A 1 97 ? -8.114 2.848 -1.771 1.00 94.62 97 LEU A N 1
ATOM 693 C CA . LEU A 1 97 ? -6.953 3.440 -2.435 1.00 94.62 97 LEU A CA 1
ATOM 694 C C . LEU A 1 97 ? -7.185 4.956 -2.547 1.00 94.62 97 LEU A C 1
ATOM 696 O O . LEU A 1 97 ? -8.292 5.346 -2.892 1.00 94.62 97 LEU A O 1
ATOM 700 N N . ASP A 1 98 ? -6.178 5.787 -2.258 1.00 92.62 98 ASP A N 1
ATOM 701 C CA . ASP A 1 98 ? -6.221 7.260 -2.402 1.00 92.62 98 ASP A CA 1
ATOM 702 C C . ASP A 1 98 ? -5.500 7.750 -3.666 1.00 92.62 98 ASP A C 1
ATOM 704 O O . ASP A 1 98 ? -5.890 8.733 -4.297 1.00 92.62 98 ASP A O 1
ATOM 708 N N . GLY A 1 99 ? -4.480 7.008 -4.089 1.00 91.00 99 GLY A N 1
ATOM 709 C CA . GLY A 1 99 ? -3.768 7.271 -5.327 1.00 91.00 99 GLY A CA 1
ATOM 710 C C . GLY A 1 99 ? -2.317 6.849 -5.246 1.00 91.00 99 GLY A C 1
ATOM 711 O O . GLY A 1 99 ? -1.914 6.047 -4.402 1.00 91.00 99 GLY A O 1
ATOM 712 N N . ASN A 1 100 ? -1.524 7.425 -6.140 1.00 93.75 100 ASN A N 1
ATOM 713 C CA . ASN A 1 100 ? -0.095 7.197 -6.210 1.00 93.75 100 ASN A CA 1
ATOM 714 C C . ASN A 1 100 ? 0.665 8.496 -6.503 1.00 93.75 100 ASN A C 1
ATOM 716 O O . ASN A 1 100 ? 0.099 9.509 -6.926 1.00 93.75 100 ASN A O 1
ATOM 720 N N . GLY A 1 101 ? 1.968 8.467 -6.248 1.00 90.25 101 GLY A N 1
AT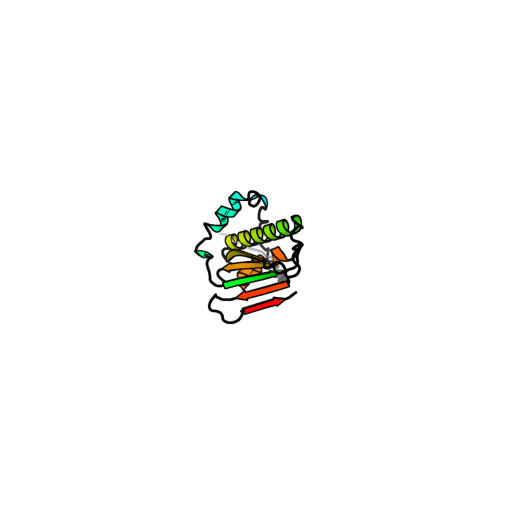OM 721 C CA . GLY A 1 101 ? 2.898 9.545 -6.549 1.00 90.25 101 GLY A CA 1
ATOM 722 C C . GLY A 1 101 ? 4.182 8.990 -7.147 1.00 90.25 101 GLY A C 1
ATOM 723 O O . GLY A 1 101 ? 4.657 7.937 -6.738 1.00 90.25 101 GLY A O 1
ATOM 724 N N . SER A 1 102 ? 4.769 9.705 -8.108 1.00 87.00 102 SER A N 1
ATOM 725 C CA . SER A 1 102 ? 6.080 9.360 -8.662 1.00 87.00 102 SER A CA 1
ATOM 726 C C . SER A 1 102 ? 7.001 10.571 -8.704 1.00 87.00 102 SER A C 1
ATOM 728 O O . SER A 1 102 ? 6.600 11.646 -9.156 1.00 87.00 102 SER A O 1
ATOM 730 N N . ASP A 1 103 ? 8.256 10.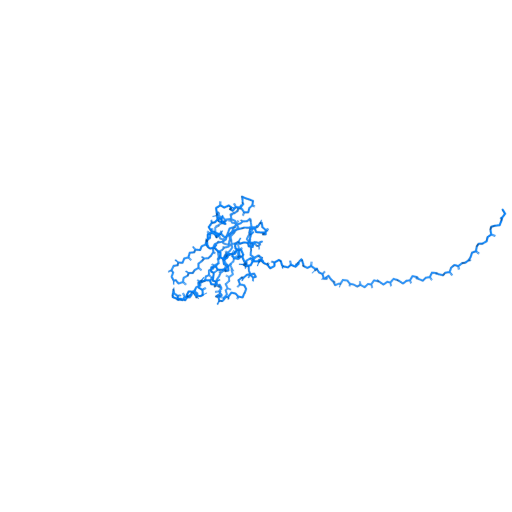385 -8.292 1.00 83.44 103 ASP A N 1
ATOM 731 C CA . ASP A 1 103 ? 9.331 11.376 -8.432 1.00 83.44 103 ASP A CA 1
ATOM 732 C C . ASP A 1 103 ? 10.409 10.961 -9.459 1.00 83.44 103 ASP A C 1
ATOM 734 O O . ASP A 1 103 ? 11.468 11.586 -9.572 1.00 83.44 103 ASP A O 1
ATOM 738 N N . GLY A 1 104 ? 10.112 9.929 -10.256 1.00 78.94 104 GLY A N 1
ATOM 739 C CA . GLY A 1 104 ? 10.949 9.404 -11.335 1.00 78.94 104 GLY A CA 1
ATOM 740 C C . GLY A 1 104 ? 11.898 8.277 -10.928 1.00 78.94 104 GLY A C 1
ATOM 741 O O . GLY A 1 104 ? 12.335 7.534 -11.803 1.00 78.94 104 GLY A O 1
ATOM 742 N N . VAL A 1 105 ? 12.207 8.126 -9.638 1.00 83.38 105 VAL A N 1
ATOM 743 C CA . VAL A 1 105 ? 12.971 6.976 -9.112 1.00 83.38 105 VAL A CA 1
ATOM 744 C C . VAL A 1 105 ? 12.240 6.265 -7.981 1.00 83.38 105 VAL A C 1
ATOM 746 O O . VAL A 1 105 ? 12.508 5.098 -7.723 1.00 83.38 105 VAL A O 1
ATOM 749 N N . VAL A 1 106 ? 11.301 6.951 -7.339 1.00 89.62 106 VAL A N 1
ATOM 750 C CA . VAL A 1 106 ? 10.383 6.403 -6.356 1.00 89.62 106 VAL A CA 1
ATOM 751 C C . VAL A 1 106 ? 8.966 6.437 -6.914 1.00 89.62 106 VAL A C 1
ATOM 753 O O . VAL A 1 106 ? 8.566 7.367 -7.627 1.00 89.62 106 VAL A O 1
ATOM 756 N N . TYR A 1 107 ? 8.217 5.393 -6.589 1.00 93.25 107 TYR A N 1
ATOM 757 C CA . TYR A 1 107 ? 6.780 5.319 -6.769 1.00 93.25 107 TYR A CA 1
ATOM 758 C C . TYR A 1 107 ? 6.136 4.940 -5.442 1.00 93.25 107 TYR A C 1
ATOM 760 O O . TYR A 1 107 ? 6.523 3.942 -4.838 1.00 93.25 107 TYR A O 1
ATOM 768 N N . ASP A 1 108 ? 5.179 5.741 -4.997 1.00 95.56 108 ASP A N 1
ATOM 769 C CA . ASP A 1 108 ? 4.439 5.535 -3.759 1.00 95.56 108 ASP A CA 1
ATOM 770 C C . ASP A 1 108 ? 2.970 5.274 -4.074 1.00 95.56 108 ASP A C 1
ATOM 772 O O . ASP A 1 108 ?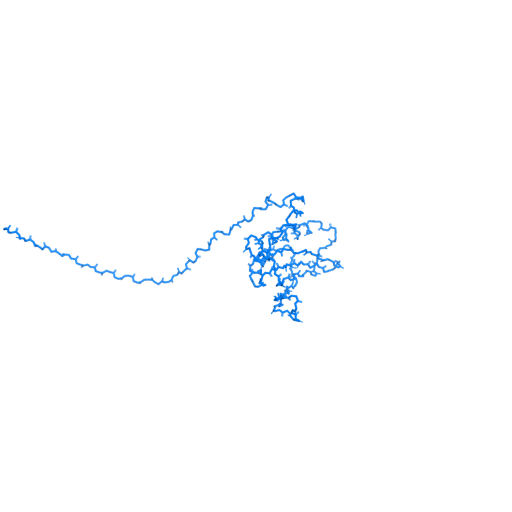 2.385 5.966 -4.906 1.00 95.56 108 ASP A O 1
ATOM 776 N N . VAL A 1 109 ? 2.374 4.312 -3.377 1.00 96.50 109 VAL A N 1
ATOM 777 C CA . VAL A 1 109 ? 0.938 4.014 -3.404 1.00 96.50 109 VAL A CA 1
ATOM 778 C C . VAL A 1 109 ? 0.362 4.296 -2.022 1.00 96.50 109 VAL A C 1
ATOM 780 O O . VAL A 1 109 ? 0.909 3.840 -1.013 1.00 96.50 109 VAL A O 1
ATOM 783 N N . PHE A 1 110 ? -0.739 5.044 -1.983 1.00 96.19 110 PHE A N 1
ATOM 784 C CA . PHE A 1 110 ? -1.376 5.525 -0.763 1.00 96.19 110 PHE A CA 1
ATOM 785 C C . PHE A 1 110 ? -2.726 4.839 -0.560 1.00 96.19 110 PHE A C 1
ATOM 787 O O . PHE A 1 110 ? -3.599 4.899 -1.427 1.00 96.19 110 PHE A O 1
ATOM 794 N N . PHE A 1 111 ? -2.908 4.225 0.606 1.00 97.25 111 PHE A N 1
ATOM 795 C CA . PHE A 1 111 ? -4.182 3.670 1.057 1.00 97.25 111 PHE A CA 1
ATOM 796 C C . PHE A 1 111 ? -4.595 4.328 2.372 1.00 97.25 111 PHE A C 1
ATOM 798 O O . PHE A 1 111 ? -3.745 4.560 3.238 1.00 97.25 111 PHE A O 1
ATOM 805 N N . TYR A 1 112 ? -5.895 4.566 2.539 1.00 97.06 112 TYR A N 1
ATOM 806 C CA . TYR A 1 112 ? -6.488 5.106 3.762 1.00 97.06 112 TYR A CA 1
ATOM 807 C C . TYR A 1 112 ? -7.631 4.232 4.253 1.00 97.06 112 TYR A C 1
ATOM 809 O O . TYR A 1 112 ? -8.267 3.521 3.475 1.00 97.06 112 TYR A O 1
ATOM 817 N N . GLY A 1 113 ? -7.907 4.284 5.551 1.00 96.94 113 GLY A N 1
ATOM 818 C CA . GLY A 1 113 ? -8.980 3.494 6.124 1.00 96.94 113 GLY A CA 1
ATOM 819 C C . GLY A 1 113 ? -9.052 3.543 7.636 1.00 96.94 113 GLY A C 1
ATOM 820 O O . GLY A 1 113 ? -8.549 4.451 8.296 1.00 96.94 113 GLY A O 1
ATOM 821 N N . LEU A 1 114 ? -9.730 2.548 8.193 1.00 95.56 114 LEU A N 1
ATOM 822 C CA . LEU A 1 114 ? -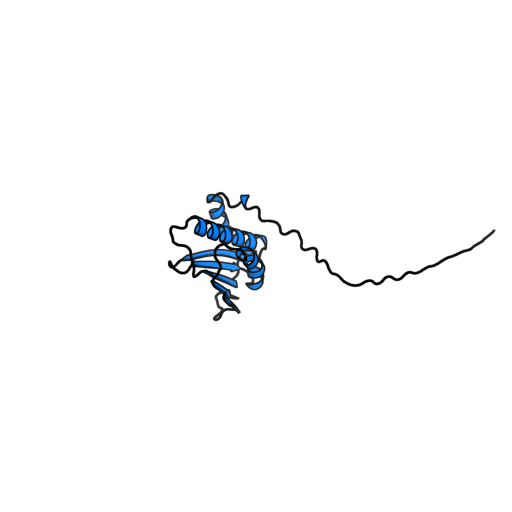10.111 2.536 9.603 1.00 95.56 114 LEU A CA 1
ATOM 823 C C . LEU A 1 114 ? -8.993 2.032 10.522 1.00 95.56 114 LEU A C 1
ATOM 825 O O . LEU A 1 114 ? -8.903 2.467 11.669 1.00 95.56 114 LEU A O 1
ATOM 829 N N . ASP A 1 115 ? -8.188 1.088 10.033 1.00 97.38 115 ASP A N 1
ATOM 830 C CA . ASP A 1 115 ? -7.164 0.380 10.801 1.00 97.38 115 ASP A CA 1
ATOM 831 C C . ASP A 1 115 ? -6.071 -0.149 9.862 1.00 97.38 115 ASP A C 1
ATOM 833 O O . ASP A 1 115 ? -6.361 -0.824 8.872 1.00 97.38 115 ASP A O 1
ATOM 837 N N . HIS A 1 116 ? -4.810 0.172 10.150 1.00 97.25 116 HIS A N 1
ATOM 838 C CA . HIS A 1 116 ? -3.711 -0.147 9.242 1.00 97.25 116 HIS A CA 1
ATOM 839 C C . HIS A 1 116 ? -3.362 -1.640 9.209 1.00 97.25 116 HIS A C 1
ATOM 841 O O . HIS A 1 116 ? -2.938 -2.130 8.165 1.00 97.25 116 HIS A O 1
ATOM 847 N N . GLU A 1 117 ? -3.562 -2.379 10.305 1.00 97.44 117 GLU A N 1
ATOM 848 C CA . GLU A 1 117 ? -3.305 -3.822 10.340 1.00 97.44 117 GLU A CA 1
ATOM 849 C C . GLU A 1 117 ? -4.352 -4.556 9.494 1.00 97.44 117 GLU A C 1
ATOM 851 O O . GLU A 1 117 ? -4.005 -5.369 8.638 1.00 97.44 117 GLU A O 1
ATOM 856 N N . ALA A 1 118 ? -5.630 -4.203 9.660 1.00 97.81 118 ALA A N 1
ATOM 857 C CA . ALA A 1 118 ? -6.728 -4.774 8.887 1.00 97.81 118 ALA A CA 1
ATOM 858 C C . ALA A 1 118 ? -6.607 -4.470 7.387 1.00 97.81 118 ALA A C 1
ATOM 860 O O . ALA A 1 118 ? -6.898 -5.329 6.554 1.00 97.81 118 ALA A O 1
ATOM 861 N N . MET A 1 119 ? -6.161 -3.262 7.031 1.00 98.25 119 MET A N 1
ATOM 862 C CA . MET A 1 119 ? -5.851 -2.930 5.641 1.00 98.25 119 MET A CA 1
ATOM 863 C C . MET A 1 119 ? -4.663 -3.748 5.118 1.00 98.25 119 MET A C 1
ATOM 865 O O . MET A 1 119 ? -4.711 -4.251 3.996 1.00 98.25 119 MET A O 1
ATOM 869 N N . TRP A 1 120 ? -3.604 -3.920 5.913 1.00 98.06 120 TRP A N 1
ATOM 870 C CA . TRP A 1 120 ? -2.414 -4.648 5.477 1.00 98.06 120 TRP A CA 1
ATOM 871 C C . TRP A 1 120 ? -2.692 -6.134 5.234 1.00 98.06 120 TRP A C 1
ATOM 873 O O . TRP A 1 120 ? -2.224 -6.675 4.234 1.00 98.06 120 TRP A O 1
ATOM 883 N N . ASP A 1 121 ? -3.530 -6.761 6.063 1.00 98.19 121 ASP A N 1
ATOM 884 C CA . ASP A 1 121 ? -3.993 -8.143 5.869 1.00 98.19 121 ASP A CA 1
ATOM 885 C C . ASP A 1 121 ? -4.673 -8.360 4.499 1.00 98.19 121 ASP A C 1
ATOM 887 O O . ASP A 1 121 ? -4.672 -9.475 3.967 1.00 98.19 121 ASP A O 1
ATOM 891 N N . VAL A 1 122 ? -5.244 -7.299 3.913 1.00 98.00 122 VAL A N 1
ATOM 892 C CA . VAL A 1 122 ? -5.850 -7.305 2.572 1.00 98.00 122 VAL A CA 1
ATOM 893 C C . VAL A 1 122 ? -4.819 -6.989 1.484 1.00 98.00 122 VAL A C 1
ATOM 895 O O . VAL A 1 122 ? -4.784 -7.672 0.461 1.00 98.00 122 VAL A O 1
ATOM 898 N N . VAL A 1 123 ? -3.974 -5.976 1.693 1.00 97.69 123 VAL A N 1
ATOM 899 C CA . VAL A 1 123 ? -3.029 -5.470 0.680 1.00 97.69 123 VAL A CA 1
ATOM 900 C C . VAL A 1 123 ? -1.826 -6.396 0.485 1.00 97.69 123 VAL A C 1
ATOM 902 O O . VAL A 1 123 ? -1.442 -6.673 -0.653 1.00 97.69 123 VAL A O 1
ATOM 905 N N . GLU A 1 124 ? -1.228 -6.908 1.564 1.00 97.06 124 GLU A N 1
ATOM 906 C CA . GLU A 1 124 ? -0.017 -7.735 1.502 1.00 97.06 124 GLU A CA 1
ATOM 907 C C . GLU A 1 124 ? -0.110 -8.910 0.515 1.00 97.06 124 GLU A C 1
ATOM 909 O O . GLU A 1 124 ? 0.802 -9.056 -0.308 1.00 97.06 124 GLU A O 1
ATOM 914 N N . PRO A 1 125 ? -1.159 -9.758 0.545 1.00 96.88 125 PRO A N 1
ATOM 915 C CA . PRO A 1 125 ? -1.229 -10.913 -0.344 1.00 96.88 125 PRO A CA 1
ATOM 916 C C . PRO A 1 125 ? -1.359 -10.537 -1.824 1.00 96.88 125 PRO A C 1
ATOM 918 O O . PRO A 1 125 ? -0.932 -11.321 -2.667 1.00 96.88 125 PRO A O 1
ATOM 921 N N . ILE A 1 126 ? -1.905 -9.361 -2.149 1.00 95.88 126 ILE A N 1
ATOM 922 C CA . ILE A 1 126 ? -2.042 -8.881 -3.536 1.00 95.88 126 ILE A CA 1
ATOM 923 C C . ILE A 1 126 ? -0.662 -8.527 -4.101 1.00 95.88 126 ILE A C 1
ATOM 925 O O . ILE A 1 126 ? -0.328 -8.893 -5.226 1.00 95.88 126 ILE A O 1
ATOM 929 N N . TYR A 1 127 ? 0.191 -7.908 -3.283 1.00 94.12 127 TYR A N 1
ATOM 930 C CA . TYR A 1 127 ? 1.549 -7.528 -3.678 1.00 94.12 127 TYR A CA 1
ATOM 931 C C . TYR A 1 127 ? 2.617 -8.590 -3.381 1.00 94.12 127 TYR A C 1
ATOM 933 O O . TYR A 1 127 ? 3.802 -8.363 -3.636 1.00 94.12 127 TYR A O 1
ATOM 941 N N . ALA A 1 128 ? 2.238 -9.755 -2.848 1.00 91.81 128 ALA A N 1
ATOM 942 C CA . ALA A 1 128 ? 3.184 -10.805 -2.473 1.00 91.81 128 ALA A CA 1
ATOM 943 C C . ALA A 1 128 ? 3.987 -11.337 -3.672 1.00 91.81 128 ALA A C 1
ATOM 945 O O . ALA A 1 128 ? 5.193 -11.552 -3.547 1.00 91.81 128 ALA A O 1
ATOM 946 N N . ASP A 1 129 ? 3.323 -11.484 -4.822 1.00 83.56 129 ASP A N 1
ATOM 947 C CA . ASP A 1 129 ? 3.891 -11.998 -6.073 1.00 83.56 129 ASP A CA 1
ATOM 948 C C . ASP A 1 129 ? 3.923 -10.926 -7.182 1.00 83.56 129 ASP A C 1
ATOM 950 O O . ASP A 1 129 ? 3.944 -11.246 -8.374 1.00 83.56 129 ASP A O 1
ATOM 954 N N . ALA A 1 130 ? 3.915 -9.644 -6.799 1.00 86.75 130 ALA A N 1
ATOM 955 C CA . ALA A 1 130 ? 3.955 -8.535 -7.743 1.00 86.75 130 ALA A CA 1
ATOM 956 C C . ALA A 1 130 ? 5.219 -8.596 -8.629 1.00 86.75 130 ALA A C 1
ATOM 958 O O . ALA A 1 130 ? 6.304 -8.939 -8.147 1.00 86.75 130 ALA A O 1
ATOM 959 N N . PRO A 1 131 ? 5.124 -8.220 -9.920 1.00 82.94 131 PRO A N 1
ATOM 960 C CA . PRO A 1 131 ? 6.272 -8.223 -10.828 1.00 82.94 131 PRO A CA 1
ATOM 961 C C . PRO A 1 131 ? 7.359 -7.227 -10.404 1.00 82.94 131 PRO A C 1
ATOM 963 O O . PRO A 1 131 ? 8.517 -7.380 -10.793 1.00 82.94 131 PRO A O 1
ATOM 966 N N . ILE A 1 132 ? 6.991 -6.239 -9.587 1.00 85.81 132 ILE A N 1
ATOM 967 C CA . ILE A 1 132 ? 7.903 -5.304 -8.939 1.00 85.81 132 ILE A CA 1
ATOM 968 C C . ILE A 1 132 ? 7.721 -5.453 -7.441 1.00 85.81 132 ILE A C 1
ATOM 970 O O . ILE A 1 132 ? 6.618 -5.289 -6.919 1.00 85.81 132 ILE A O 1
ATOM 974 N N . ALA A 1 133 ? 8.811 -5.773 -6.754 1.00 90.75 133 ALA A N 1
ATOM 975 C CA . ALA A 1 133 ? 8.803 -5.837 -5.307 1.00 90.75 133 ALA A CA 1
ATOM 976 C C . ALA A 1 133 ? 8.717 -4.420 -4.734 1.00 90.75 133 ALA A C 1
ATOM 978 O O . ALA A 1 133 ? 9.462 -3.529 -5.147 1.00 90.75 133 ALA A O 1
ATOM 979 N N . TRP A 1 134 ? 7.843 -4.230 -3.751 1.00 94.62 134 TRP A N 1
ATOM 980 C CA . TRP A 1 134 ? 7.907 -3.048 -2.906 1.00 94.62 134 TRP A CA 1
ATOM 981 C C . TRP A 1 134 ? 9.210 -3.049 -2.102 1.00 94.62 134 TRP A C 1
ATOM 983 O O . TRP A 1 134 ? 9.733 -4.100 -1.720 1.00 94.62 134 TRP A O 1
ATOM 993 N N . SER A 1 135 ? 9.722 -1.854 -1.845 1.00 95.69 135 SER A N 1
ATOM 994 C CA . SER A 1 135 ? 10.962 -1.606 -1.109 1.00 95.69 135 SER A CA 1
ATOM 995 C C . SER A 1 135 ? 10.680 -1.364 0.370 1.00 95.69 135 SER A C 1
ATOM 997 O O . SER A 1 135 ? 11.370 -1.900 1.237 1.00 95.69 135 SER A O 1
ATOM 999 N N . SER A 1 136 ? 9.622 -0.608 0.669 1.00 96.88 136 SER A N 1
ATOM 1000 C CA . SER A 1 136 ? 9.170 -0.385 2.040 1.00 96.88 136 SER A CA 1
ATOM 1001 C C . SER A 1 136 ? 7.665 -0.195 2.137 1.00 96.88 136 SER A C 1
ATOM 1003 O O . SER A 1 136 ? 7.012 0.212 1.180 1.00 96.88 136 SER A O 1
ATOM 1005 N N . VAL A 1 137 ? 7.131 -0.461 3.326 1.00 98.00 137 VAL A N 1
ATOM 1006 C CA . VAL A 1 137 ? 5.744 -0.181 3.692 1.00 98.00 137 VAL A CA 1
ATOM 1007 C C . VAL A 1 137 ? 5.738 0.536 5.028 1.00 98.00 137 VAL A C 1
ATOM 1009 O O . VAL A 1 137 ? 6.291 0.034 6.006 1.00 98.00 137 VAL A O 1
ATOM 1012 N N . THR A 1 138 ? 5.106 1.702 5.068 1.00 97.94 138 THR A N 1
ATOM 1013 C CA . THR A 1 138 ? 4.947 2.502 6.282 1.00 97.94 138 THR A CA 1
ATOM 1014 C C . THR A 1 138 ? 3.475 2.569 6.647 1.00 97.94 138 THR A C 1
ATOM 1016 O O . THR A 1 138 ? 2.647 2.904 5.804 1.00 97.94 138 THR A O 1
ATOM 1019 N N . MET A 1 139 ? 3.151 2.271 7.901 1.00 98.31 139 MET A N 1
ATOM 1020 C CA . MET A 1 139 ? 1.778 2.237 8.394 1.00 98.31 139 MET A CA 1
ATOM 1021 C C . MET A 1 139 ? 1.590 3.249 9.516 1.00 98.31 139 MET A C 1
ATOM 1023 O O . MET A 1 139 ? 2.410 3.331 10.435 1.00 98.31 139 MET A O 1
ATOM 1027 N N . TRP A 1 140 ? 0.498 4.004 9.452 1.00 97.81 140 TRP A N 1
ATOM 1028 C CA . TRP A 1 140 ? 0.172 5.050 10.417 1.00 97.81 140 TRP A CA 1
ATOM 1029 C C . TRP A 1 140 ? -1.222 4.832 10.993 1.00 97.81 140 TRP A C 1
ATOM 1031 O O . TRP A 1 140 ? -2.147 4.483 10.264 1.00 97.81 140 TRP A O 1
ATOM 1041 N N . ASP A 1 141 ? -1.384 5.109 12.286 1.00 95.69 141 ASP A N 1
ATOM 1042 C CA . ASP A 1 141 ? -2.685 5.027 12.963 1.00 95.69 141 ASP A CA 1
ATOM 1043 C C . ASP A 1 141 ? -3.620 6.196 12.623 1.00 95.69 141 ASP A C 1
ATOM 1045 O O . ASP A 1 141 ? -4.835 6.062 12.719 1.00 95.69 141 ASP A O 1
ATOM 1049 N N . SER A 1 142 ? -3.063 7.369 12.300 1.00 94.50 142 SER A N 1
ATOM 1050 C CA . SER A 1 142 ? -3.828 8.584 11.981 1.00 94.50 142 SER A CA 1
ATOM 1051 C C . SER A 1 142 ? -2.953 9.652 11.313 1.00 94.50 142 SER A C 1
ATOM 1053 O O . SER A 1 142 ? -1.725 9.597 11.410 1.00 94.50 142 SER A O 1
ATOM 1055 N N . PHE A 1 143 ? -3.566 10.693 10.740 1.00 87.31 143 PHE A N 1
ATOM 1056 C CA . PHE A 1 143 ? -2.859 11.867 10.195 1.00 87.31 143 PHE A CA 1
ATOM 1057 C C . PHE A 1 143 ? -2.158 12.729 11.248 1.00 87.31 143 PHE A C 1
ATOM 1059 O O . PHE A 1 143 ? -1.260 13.504 10.922 1.00 87.31 143 PHE A O 1
ATOM 1066 N N . GLU A 1 144 ? -2.573 12.625 12.510 1.00 92.31 144 GLU A N 1
ATOM 1067 C CA . GLU A 1 144 ? -1.963 13.360 13.621 1.00 92.31 144 GLU A CA 1
ATOM 1068 C C . GLU A 1 144 ? -0.778 12.606 14.243 1.00 92.31 144 GLU A C 1
ATOM 1070 O O . GLU A 1 144 ? -0.070 13.158 15.092 1.00 92.31 144 GLU A O 1
ATOM 1075 N N . ALA A 1 145 ? -0.551 11.350 13.839 1.00 91.31 145 ALA A N 1
ATOM 1076 C CA . ALA A 1 145 ? 0.557 10.552 14.334 1.00 91.31 145 ALA A CA 1
ATOM 1077 C C . ALA A 1 145 ? 1.897 11.195 13.951 1.00 91.31 145 ALA A C 1
ATOM 1079 O O . ALA A 1 145 ? 2.136 11.593 12.813 1.00 91.31 145 ALA A O 1
ATOM 1080 N N . THR A 1 146 ? 2.797 11.304 14.927 1.00 91.75 146 THR A N 1
ATOM 1081 C CA . THR A 1 146 ? 4.114 11.926 14.726 1.00 91.75 146 THR A CA 1
ATOM 1082 C C . THR A 1 146 ? 5.189 10.933 14.293 1.00 91.75 146 THR A C 1
ATOM 1084 O O . THR A 1 146 ? 6.268 11.354 13.887 1.00 91.75 146 THR A O 1
ATOM 1087 N N . GLU A 1 147 ? 4.914 9.635 14.417 1.00 92.94 147 GLU A N 1
ATOM 1088 C CA . GLU A 1 147 ? 5.792 8.519 14.056 1.00 92.94 147 GLU A CA 1
ATOM 1089 C C . GLU A 1 147 ? 4.932 7.367 13.503 1.00 92.94 147 GLU A C 1
ATOM 1091 O O . GLU A 1 147 ? 3.763 7.261 13.896 1.00 92.94 147 GLU A O 1
ATOM 1096 N N . PRO A 1 148 ? 5.474 6.520 12.608 1.00 91.88 148 PRO A N 1
ATOM 1097 C CA . PRO A 1 148 ? 4.736 5.384 12.077 1.00 91.88 148 PRO A CA 1
ATOM 1098 C C . PRO A 1 148 ? 4.532 4.313 13.151 1.00 91.88 148 PRO A C 1
ATOM 1100 O O . PRO A 1 148 ? 5.391 4.095 14.008 1.00 91.88 148 PRO A O 1
ATOM 1103 N N . ALA A 1 149 ? 3.402 3.614 13.077 1.00 90.94 149 ALA A N 1
ATOM 1104 C CA . ALA A 1 149 ? 3.127 2.464 13.930 1.00 90.94 149 ALA A CA 1
ATOM 1105 C C . ALA A 1 149 ? 3.991 1.262 13.518 1.00 90.94 149 ALA A C 1
ATOM 1107 O O . ALA A 1 149 ? 4.545 0.560 14.368 1.00 90.94 149 ALA A O 1
ATOM 1108 N N . VAL A 1 150 ? 4.145 1.061 12.205 1.00 94.62 150 VAL A N 1
ATOM 1109 C CA . VAL A 1 150 ? 4.923 -0.034 11.619 1.00 94.62 150 VAL A CA 1
ATOM 1110 C C . VAL A 1 150 ? 5.716 0.472 10.417 1.00 94.62 150 VAL A C 1
ATOM 1112 O O . VAL A 1 150 ? 5.213 1.240 9.599 1.00 94.62 150 VAL A O 1
ATOM 1115 N N . GLU A 1 151 ? 6.954 -0.004 10.294 1.00 93.69 151 GLU A N 1
ATOM 1116 C CA . GLU A 1 151 ? 7.804 0.199 9.121 1.00 93.69 151 GLU A CA 1
ATOM 1117 C C . GLU A 1 151 ? 8.403 -1.152 8.704 1.00 93.69 151 GLU A C 1
ATOM 1119 O O . GLU A 1 151 ? 9.104 -1.811 9.478 1.00 93.69 151 GLU A O 1
ATOM 1124 N N . LEU A 1 152 ? 8.088 -1.587 7.485 1.00 94.38 152 LEU A N 1
ATOM 1125 C CA . LEU A 1 152 ? 8.586 -2.816 6.871 1.00 94.38 152 LEU A CA 1
ATOM 1126 C C . LEU A 1 152 ? 9.527 -2.453 5.724 1.00 94.38 152 LEU A C 1
ATOM 1128 O O . LEU A 1 152 ? 9.232 -1.553 4.944 1.00 94.38 152 LEU A O 1
ATOM 1132 N N . VAL A 1 153 ? 10.634 -3.181 5.590 1.00 92.38 153 VAL A N 1
ATOM 1133 C CA . VAL A 1 153 ? 11.628 -2.980 4.523 1.00 92.38 153 VAL A CA 1
ATOM 1134 C C . VAL A 1 153 ? 12.026 -4.341 3.956 1.00 92.38 153 VAL A C 1
ATOM 1136 O O . VAL A 1 153 ? 12.204 -5.290 4.729 1.00 92.38 153 VAL A O 1
ATOM 1139 N N . ARG A 1 154 ? 12.152 -4.442 2.629 1.00 85.19 154 ARG A N 1
ATOM 1140 C CA . ARG A 1 154 ? 12.585 -5.653 1.912 1.00 85.19 154 ARG A CA 1
ATOM 1141 C C . ARG A 1 154 ? 13.940 -5.480 1.233 1.00 85.19 154 ARG A C 1
ATOM 1143 O O . ARG A 1 154 ? 14.259 -4.355 0.795 1.00 85.19 154 ARG A O 1
#

Sequence (154 aa):
MSARLAAALATTMLAAAALSGCVLLPPQQTIPTAHLADGDELAEYWDDVPEEVQGDASIVMTFTDVPAADDEAAWEALTTLEMEAGVALVDAGVGYLDGNGSDGVVYDVFFYGLDHEAMWDVVEPIYADAPIAWSSVTMWDSFEATEPAVELVR

Secondary structure (DSSP, 8-state):
------------------------PPP-----GGGSS-HHHHHHHHHT--GGG--SEEEEEEESSPPPTT-HHHHHHHHHHHHHHHHHHHHHTSEEEEEEEE-SS-EEEEEEES-HHHHHHHHHHHHTT-SS--SEEEEES-TT-SS-SEEEE-

Radius of gyration: 25.49 Å; chains: 1; bounding box: 66×73×56 Å

pLDDT: mean 77.53, std 22.49, range [35.62, 98.31]